Protein AF-A0A7S0Q5G8-F1 (afdb_monomer_lite)

Organism: NCBI:txid221442

pLDDT: mean 89.83, std 8.25, range [52.16, 98.06]

InterPro domains:
  IPR022684 Peptidase C2, calpain family [PTHR10183] (10-156)
  IPR036213 Calpain large subunit, domain III superfamily [SSF49758] (47-157)
  IPR038765 Papain-like cysteine peptidase superfamily [SSF54001] (6-39)

Foldseek 3Di:
DDDDVVCVVVVHDPDPPPDDDDDVVVCVVPPPDDDDDDPDPDDDDDDDDDDDPQAQQADPVGLSLLSHDKDWAADDAAQDKDKDKDFDDDDPPDAQFFKKKWKFWAAADDPVRLPDGDNDGDDPRTPDMQPTDSDRMTIDIDGDGGDRRTIMMGMHTDD

Sequence (159 aa):
AYAHPLLQLLSYRDASDGTFWMDFADFSQHFTHLFLLRLSTQPHLAIRSKWDHQTAGGGPERARWRINTQWLLRVKNPNTQITATVTQPEDEGVPTLTIGLLLVSGNFGSVVETRRRKLWLGDGELLAHAQPKHVRRVSLDLLLQPSEAPYVLVPYCIP

Structure (mmCIF, N/CA/C/O backbone):
data_AF-A0A7S0Q5G8-F1
#
_entry.id   AF-A0A7S0Q5G8-F1
#
loop_
_atom_site.group_PDB
_atom_site.id
_atom_site.type_symbol
_atom_site.label_atom_id
_atom_site.label_alt_id
_atom_site.label_comp_id
_atom_site.label_asym_id
_atom_site.label_entity_id
_atom_site.label_seq_id
_atom_site.pdbx_PDB_ins_code
_atom_site.Cartn_x
_atom_site.Cartn_y
_atom_site.Cartn_z
_atom_site.occupancy
_atom_site.B_iso_or_equiv
_atom_site.auth_seq_id
_atom_site.auth_comp_id
_atom_site.auth_asym_id
_atom_site.auth_atom_id
_atom_site.pdbx_PDB_model_num
ATOM 1 N N . ALA A 1 1 ? -1.846 -19.397 -50.879 1.00 52.50 1 ALA A N 1
ATOM 2 C CA . ALA A 1 1 ? -1.505 -20.377 -49.830 1.00 52.50 1 ALA A CA 1
ATOM 3 C C . ALA A 1 1 ? -2.553 -20.264 -48.733 1.00 52.50 1 ALA A C 1
ATOM 5 O O . ALA A 1 1 ? -2.789 -19.156 -48.268 1.00 52.50 1 ALA A O 1
ATOM 6 N N . TYR A 1 2 ? -3.252 -21.349 -48.396 1.00 52.16 2 TYR A N 1
ATOM 7 C CA . TYR A 1 2 ? -4.241 -21.323 -47.317 1.00 52.16 2 TYR A CA 1
ATOM 8 C C . TYR A 1 2 ? -3.497 -21.203 -45.988 1.00 52.16 2 TYR A C 1
ATOM 10 O O . TYR A 1 2 ? -2.753 -22.108 -45.615 1.00 52.16 2 TYR A O 1
ATOM 18 N N . ALA A 1 3 ? -3.646 -20.065 -45.309 1.00 60.44 3 ALA A N 1
ATOM 19 C CA . ALA A 1 3 ? -3.139 -19.905 -43.955 1.00 60.44 3 ALA A CA 1
ATOM 20 C C . ALA A 1 3 ? -3.800 -20.964 -43.062 1.00 60.44 3 ALA A C 1
ATOM 22 O O . ALA A 1 3 ? -5.022 -21.125 -43.086 1.00 60.44 3 ALA A O 1
ATOM 23 N N . HIS A 1 4 ? -2.986 -21.708 -42.313 1.00 74.69 4 HIS A N 1
ATOM 24 C CA . HIS A 1 4 ? -3.454 -22.726 -41.379 1.00 74.69 4 HIS A CA 1
ATOM 25 C C . HIS A 1 4 ? -4.504 -22.106 -40.429 1.00 74.69 4 HIS A C 1
ATOM 27 O O . HIS A 1 4 ? -4.237 -21.027 -39.898 1.00 74.69 4 HIS A O 1
ATOM 33 N N . PRO A 1 5 ? -5.666 -22.738 -40.171 1.00 78.56 5 PRO A N 1
ATOM 34 C CA . PRO A 1 5 ? -6.760 -22.134 -39.392 1.00 78.56 5 PRO A CA 1
ATOM 35 C C . PRO A 1 5 ? -6.335 -21.590 -38.018 1.00 78.56 5 PRO A C 1
ATOM 37 O O . PRO A 1 5 ? -6.841 -20.571 -37.557 1.00 78.56 5 PRO A O 1
ATOM 40 N N . LEU A 1 6 ? -5.341 -22.226 -37.388 1.00 75.94 6 LEU A N 1
ATOM 41 C CA . LEU A 1 6 ? -4.746 -21.751 -36.132 1.00 75.94 6 LEU A CA 1
ATOM 42 C C . LEU A 1 6 ? -4.060 -20.379 -36.258 1.00 75.94 6 LEU A C 1
ATOM 44 O O . LEU A 1 6 ? -4.164 -19.571 -35.345 1.00 75.94 6 LEU A O 1
ATOM 48 N N . LEU A 1 7 ? -3.405 -20.080 -37.385 1.00 80.69 7 LEU A N 1
ATOM 49 C CA . LEU A 1 7 ? -2.747 -18.784 -37.602 1.00 80.69 7 LEU A CA 1
ATOM 50 C C . LEU A 1 7 ? -3.770 -17.647 -37.705 1.00 80.69 7 LEU A C 1
ATOM 52 O O . LEU A 1 7 ? -3.511 -16.537 -37.245 1.00 80.69 7 LEU A O 1
ATOM 56 N N . GLN A 1 8 ? -4.954 -17.934 -38.252 1.00 79.19 8 GLN A N 1
ATOM 57 C CA . GLN A 1 8 ? -6.049 -16.966 -38.295 1.00 79.19 8 GLN A CA 1
ATOM 58 C C . GLN A 1 8 ? -6.601 -16.672 -36.895 1.00 79.19 8 GLN A C 1
ATOM 60 O O . GLN A 1 8 ? -6.842 -15.509 -36.578 1.00 79.19 8 GLN A O 1
ATOM 65 N N . LEU A 1 9 ? -6.741 -17.689 -36.034 1.00 84.88 9 LEU A N 1
ATOM 66 C CA . LEU A 1 9 ? -7.187 -17.509 -34.644 1.00 84.88 9 LEU A CA 1
ATOM 67 C C . LEU A 1 9 ? -6.217 -16.660 -33.816 1.00 84.88 9 LEU A C 1
ATOM 69 O O . LEU A 1 9 ? -6.646 -15.883 -32.967 1.00 84.88 9 LEU A O 1
ATOM 73 N N . LEU A 1 10 ? -4.919 -16.772 -34.090 1.00 82.94 10 LEU A N 1
ATOM 74 C CA . LEU A 1 10 ? -3.886 -15.979 -33.429 1.00 82.94 10 LEU A CA 1
ATOM 75 C C . LEU A 1 10 ? -3.768 -14.560 -34.002 1.00 82.94 10 LEU A C 1
ATOM 77 O O . LEU A 1 10 ? -2.944 -13.790 -33.535 1.00 82.94 10 LEU A O 1
ATOM 81 N N . SER A 1 11 ? -4.567 -14.170 -35.002 1.00 82.50 11 SER A N 1
ATOM 82 C CA . SER A 1 11 ? -4.383 -12.892 -35.712 1.00 82.50 11 SER A CA 1
ATOM 83 C C . SER A 1 11 ? -2.953 -12.711 -36.246 1.00 82.50 11 SER A C 1
ATOM 85 O O . SER A 1 11 ? -2.442 -11.591 -36.296 1.00 82.50 11 SER A O 1
ATOM 87 N N . TYR A 1 12 ? -2.297 -13.810 -36.637 1.00 83.31 12 TYR A N 1
ATOM 88 C CA . TYR A 1 12 ? -0.943 -13.775 -37.177 1.00 83.31 12 TYR A CA 1
ATOM 89 C C . TYR A 1 12 ? -0.899 -12.934 -38.458 1.00 83.31 12 TYR A C 1
ATOM 91 O O . TYR A 1 12 ? -1.735 -13.091 -39.355 1.00 83.31 12 TYR A O 1
ATOM 99 N N . ARG A 1 13 ? 0.100 -12.054 -38.547 1.00 83.62 13 ARG A N 1
ATOM 100 C CA . ARG A 1 13 ? 0.403 -11.249 -39.730 1.00 83.62 13 ARG A CA 1
ATOM 101 C C . ARG A 1 13 ? 1.880 -11.408 -40.050 1.00 83.62 13 ARG A C 1
ATOM 103 O O . ARG A 1 13 ? 2.719 -11.159 -39.192 1.00 83.62 13 ARG A O 1
ATOM 110 N N . ASP A 1 14 ? 2.176 -11.817 -41.278 1.00 84.19 14 ASP A N 1
ATOM 111 C CA . ASP A 1 14 ? 3.543 -11.856 -41.798 1.00 84.19 14 ASP A CA 1
ATOM 112 C C . ASP A 1 14 ? 3.944 -10.434 -42.219 1.00 84.19 14 ASP A C 1
ATOM 114 O O . ASP A 1 14 ? 3.718 -10.008 -43.354 1.00 84.19 14 ASP A O 1
ATOM 118 N N . ALA A 1 15 ? 4.392 -9.646 -41.241 1.00 86.88 15 ALA A N 1
ATOM 119 C CA . ALA A 1 15 ? 4.747 -8.243 -41.398 1.00 86.88 15 ALA A CA 1
ATOM 120 C C . ALA A 1 15 ? 5.988 -7.901 -40.563 1.00 86.88 15 ALA A C 1
ATOM 122 O O . ALA A 1 15 ? 6.209 -8.444 -39.485 1.00 86.88 15 ALA A O 1
ATOM 123 N N . SER A 1 16 ? 6.786 -6.946 -41.040 1.00 89.19 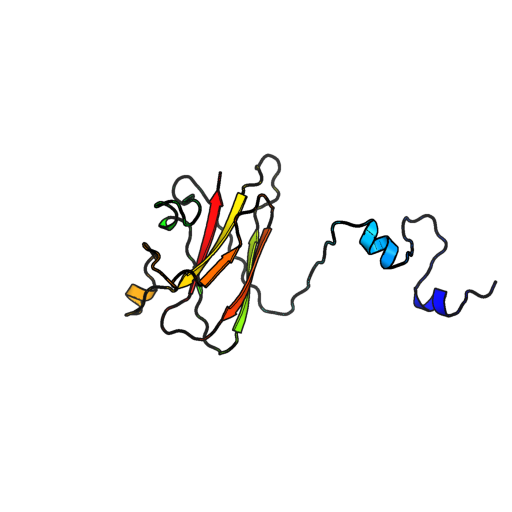16 SER A N 1
ATOM 124 C CA . SER A 1 16 ? 7.955 -6.429 -40.317 1.00 89.19 16 SER A CA 1
ATOM 125 C C . SER A 1 16 ? 7.565 -5.270 -39.387 1.00 89.19 16 SER A C 1
ATOM 127 O O . SER A 1 16 ? 8.102 -4.169 -39.506 1.00 89.19 16 SER A O 1
ATOM 129 N N . ASP A 1 17 ? 6.599 -5.495 -38.492 1.00 91.19 17 ASP A N 1
ATOM 130 C CA . ASP A 1 17 ? 6.049 -4.472 -37.584 1.00 91.19 17 ASP A CA 1
ATOM 131 C C . ASP A 1 17 ? 6.509 -4.614 -36.119 1.00 91.19 17 ASP A C 1
ATOM 133 O O . ASP A 1 17 ? 6.102 -3.837 -35.257 1.00 91.19 17 ASP A O 1
ATOM 137 N N . GLY A 1 18 ? 7.383 -5.585 -35.839 1.00 88.38 18 GLY A N 1
ATOM 138 C CA . GLY A 1 18 ? 7.876 -5.874 -34.491 1.00 88.38 18 GLY A CA 1
ATOM 139 C C . GLY A 1 18 ? 6.942 -6.754 -33.655 1.00 88.38 18 GLY A C 1
ATOM 140 O O . GLY A 1 18 ? 7.266 -7.036 -32.503 1.00 88.38 18 GLY A O 1
ATOM 141 N N . THR A 1 19 ? 5.823 -7.223 -34.213 1.00 88.19 19 THR A N 1
ATOM 142 C CA . THR A 1 19 ? 4.967 -8.243 -33.598 1.00 88.19 19 THR A CA 1
ATOM 143 C C . THR A 1 19 ? 5.490 -9.629 -33.944 1.00 88.19 19 THR A C 1
ATOM 145 O O . THR A 1 19 ? 5.732 -9.947 -35.106 1.00 88.19 19 THR A O 1
ATOM 148 N N . PHE A 1 20 ? 5.643 -10.488 -32.943 1.00 89.25 20 PHE A N 1
ATOM 149 C CA . PHE A 1 20 ? 6.114 -11.852 -33.148 1.00 89.25 20 PHE A CA 1
ATOM 150 C C . PHE A 1 20 ? 5.510 -12.802 -32.119 1.00 89.25 20 PHE A C 1
ATOM 152 O O . PHE A 1 20 ? 5.005 -12.388 -31.076 1.00 89.25 20 PHE A O 1
ATOM 159 N N . TRP A 1 21 ? 5.557 -14.088 -32.449 1.00 86.88 21 TRP A N 1
ATOM 160 C CA . TRP A 1 21 ? 5.104 -15.180 -31.597 1.00 86.88 21 TRP A CA 1
ATOM 161 C C . TRP A 1 21 ? 6.320 -15.986 -31.151 1.00 86.88 21 TRP A C 1
ATOM 163 O O . TRP A 1 21 ? 7.265 -16.156 -31.919 1.00 86.88 21 TRP A O 1
ATOM 173 N N . MET A 1 22 ? 6.290 -16.484 -29.921 1.00 91.50 22 MET A N 1
ATOM 174 C CA . MET A 1 22 ? 7.318 -17.362 -29.362 1.00 91.50 22 MET A CA 1
ATOM 175 C C . MET A 1 22 ? 6.672 -18.397 -28.446 1.00 91.50 22 MET A C 1
ATOM 177 O O . MET A 1 22 ? 5.518 -18.230 -28.040 1.00 91.50 22 MET A O 1
ATOM 181 N N . ASP A 1 23 ? 7.423 -19.438 -28.095 1.00 93.69 23 ASP A N 1
ATOM 182 C CA . ASP A 1 23 ? 7.029 -20.326 -27.007 1.00 93.69 23 ASP A CA 1
ATOM 183 C C . ASP A 1 23 ? 7.046 -19.557 -25.672 1.00 93.69 23 ASP A C 1
ATOM 185 O O . ASP A 1 23 ? 7.881 -18.683 -25.427 1.00 93.69 23 ASP A O 1
ATOM 189 N N . PHE A 1 24 ? 6.125 -19.900 -24.777 1.00 92.25 24 PHE A N 1
ATOM 190 C CA . PHE A 1 24 ? 6.132 -19.398 -23.411 1.00 92.25 24 PHE A CA 1
ATOM 191 C C . PHE A 1 24 ? 7.404 -19.808 -22.649 1.00 92.25 24 PHE A C 1
ATOM 193 O O . PHE A 1 24 ? 7.844 -19.074 -21.759 1.00 92.25 24 PHE A O 1
ATOM 200 N N . ALA A 1 25 ? 8.012 -20.948 -23.002 1.00 96.31 25 ALA A N 1
ATOM 201 C CA . ALA A 1 25 ? 9.305 -21.360 -22.457 1.00 96.31 25 ALA A CA 1
ATOM 202 C C . ALA A 1 25 ? 10.404 -20.329 -22.775 1.00 96.31 25 ALA A C 1
ATOM 204 O O . ALA A 1 25 ? 11.084 -19.857 -21.861 1.00 96.31 25 ALA A O 1
ATOM 205 N N . ASP A 1 26 ? 10.495 -19.898 -24.037 1.00 96.25 26 ASP A N 1
ATOM 206 C CA . ASP A 1 26 ? 11.438 -18.863 -24.473 1.00 96.25 26 ASP A CA 1
ATOM 207 C C . ASP A 1 26 ? 11.118 -17.517 -23.812 1.00 96.25 26 ASP A C 1
ATOM 209 O O . ASP A 1 26 ? 12.011 -16.837 -23.303 1.00 96.25 26 ASP A O 1
ATOM 213 N N . PHE A 1 27 ? 9.832 -17.150 -23.737 1.00 94.31 27 PHE A N 1
ATOM 214 C CA . PHE A 1 27 ? 9.403 -15.934 -23.044 1.00 94.31 27 PHE A CA 1
ATOM 215 C C . PHE A 1 27 ? 9.901 -15.911 -21.593 1.00 94.31 27 PHE A C 1
ATOM 217 O O . PHE A 1 27 ? 10.499 -14.931 -21.153 1.00 94.31 27 PHE A O 1
ATOM 224 N N . SER A 1 28 ? 9.707 -17.015 -20.869 1.00 93.69 28 SER A N 1
ATOM 225 C CA . SER A 1 28 ? 10.094 -17.151 -19.460 1.00 93.69 28 SER A CA 1
ATOM 226 C C . SER A 1 28 ? 11.611 -17.099 -19.248 1.00 93.69 28 SER A C 1
ATOM 228 O O . SER A 1 28 ? 12.065 -16.686 -18.183 1.00 93.69 28 SER A O 1
ATOM 230 N N . GLN A 1 29 ? 12.399 -17.505 -20.247 1.00 94.69 29 GLN A N 1
ATOM 231 C CA . GLN A 1 29 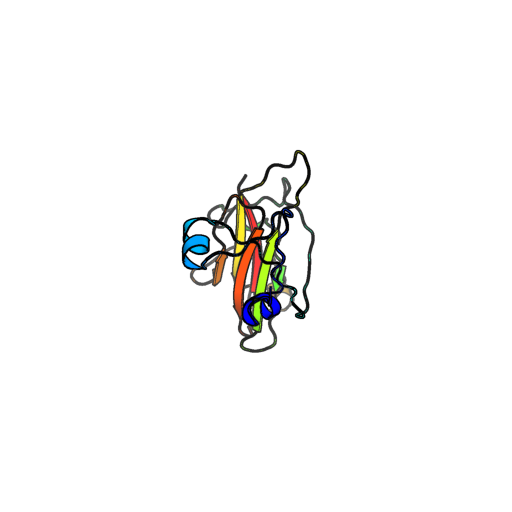? 13.860 -17.450 -20.203 1.00 94.69 29 GLN A CA 1
ATOM 232 C C . GLN A 1 29 ? 14.408 -16.056 -20.541 1.00 94.69 29 GLN A C 1
ATOM 234 O O . GLN A 1 29 ? 15.410 -15.630 -19.964 1.00 94.69 29 GLN A O 1
ATOM 239 N N . HIS A 1 30 ? 13.779 -15.351 -21.483 1.00 95.19 30 HIS A N 1
ATOM 240 C CA . HIS A 1 30 ? 14.335 -14.127 -22.064 1.00 95.19 30 HIS A CA 1
ATOM 241 C C . HIS A 1 30 ? 13.737 -12.830 -21.502 1.00 95.19 30 HIS A C 1
ATOM 243 O O . HIS A 1 30 ? 14.412 -11.798 -21.515 1.00 95.19 30 HIS A O 1
ATOM 249 N N . PHE A 1 31 ? 12.511 -12.853 -20.973 1.00 93.12 31 PHE A N 1
ATOM 250 C CA . PHE A 1 31 ? 11.836 -11.669 -20.441 1.00 93.12 31 PHE A CA 1
ATOM 251 C C . PHE A 1 31 ? 11.830 -11.686 -18.914 1.00 93.12 31 PHE A C 1
ATOM 253 O O . PHE A 1 31 ? 11.175 -12.499 -18.272 1.00 93.12 31 PHE A O 1
ATOM 260 N N . THR A 1 32 ? 12.542 -10.734 -18.317 1.00 91.62 32 THR A N 1
ATOM 261 C CA . THR A 1 32 ? 12.699 -10.629 -16.856 1.00 91.62 32 THR A CA 1
ATOM 262 C C . THR A 1 32 ? 11.643 -9.752 -16.189 1.00 91.62 32 THR A C 1
ATOM 264 O O . THR A 1 32 ? 11.472 -9.806 -14.972 1.00 91.62 32 THR A O 1
ATOM 267 N N . HIS A 1 33 ? 10.937 -8.933 -16.970 1.00 81.25 33 HIS A N 1
ATOM 268 C CA . HIS A 1 33 ? 9.969 -7.962 -16.474 1.00 81.25 33 HIS A CA 1
ATOM 269 C C . HIS A 1 33 ? 8.692 -8.016 -17.312 1.00 81.25 33 HIS A C 1
ATOM 271 O O . HIS A 1 33 ? 8.742 -7.954 -18.539 1.00 81.25 33 HIS A O 1
ATOM 277 N N . LEU A 1 34 ? 7.545 -8.082 -16.635 1.00 86.12 34 LEU A N 1
ATOM 278 C CA . LEU A 1 34 ? 6.221 -8.024 -17.247 1.00 86.12 34 LEU A CA 1
ATOM 279 C C . LEU A 1 34 ? 5.448 -6.846 -16.651 1.00 86.12 34 LEU A C 1
ATOM 281 O O . LEU A 1 34 ? 5.218 -6.786 -15.442 1.00 86.12 34 LEU A O 1
ATOM 285 N N . PHE A 1 35 ? 5.027 -5.917 -17.504 1.00 79.88 35 PHE A N 1
ATOM 286 C CA . PHE A 1 35 ? 4.226 -4.765 -17.101 1.00 79.88 35 PHE A CA 1
ATOM 287 C C . PHE A 1 35 ? 2.757 -5.027 -17.428 1.00 79.88 35 PHE A C 1
ATOM 289 O O . PHE A 1 35 ? 2.372 -5.086 -18.592 1.00 79.88 35 PHE A O 1
ATOM 296 N N . LEU A 1 36 ? 1.930 -5.182 -16.393 1.00 79.06 36 LEU A N 1
ATOM 297 C CA . LEU A 1 36 ? 0.489 -5.391 -16.530 1.00 79.06 36 LEU A CA 1
ATOM 298 C C . LEU A 1 36 ? -0.269 -4.175 -16.002 1.00 79.06 36 LEU A C 1
ATOM 300 O O . LEU A 1 36 ? -0.092 -3.770 -14.850 1.00 79.06 36 LEU A O 1
ATOM 304 N N . LEU A 1 37 ? -1.167 -3.626 -16.819 1.00 74.31 37 LEU A N 1
ATOM 3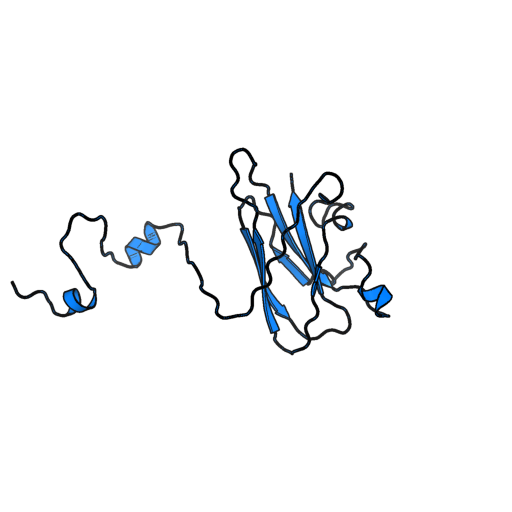05 C CA . LEU A 1 37 ? -2.150 -2.651 -16.362 1.00 74.31 37 LEU A CA 1
ATOM 306 C C . LEU A 1 37 ? -3.428 -3.388 -15.959 1.00 74.31 37 LEU A C 1
ATOM 308 O O . LEU A 1 37 ? -4.206 -3.820 -16.807 1.00 74.31 37 LEU A O 1
ATOM 312 N N . ARG A 1 38 ? -3.670 -3.521 -14.652 1.00 68.12 38 ARG A N 1
ATOM 313 C CA . ARG A 1 38 ? -4.940 -4.058 -14.157 1.00 68.12 38 ARG A CA 1
ATOM 314 C C . ARG A 1 38 ? -5.987 -2.949 -14.134 1.00 68.12 38 ARG A C 1
ATOM 316 O O . ARG A 1 38 ? -5.977 -2.102 -13.244 1.00 68.12 38 ARG A O 1
ATOM 323 N N . LEU A 1 39 ? -6.910 -2.983 -15.090 1.00 72.56 39 LEU A N 1
ATOM 324 C CA . LEU A 1 39 ? -8.119 -2.163 -15.056 1.00 72.56 39 LEU A CA 1
ATOM 325 C C . LEU A 1 39 ? -9.057 -2.741 -13.988 1.00 72.56 39 LEU A C 1
ATOM 327 O O . LEU A 1 39 ? -9.807 -3.681 -14.239 1.00 72.56 39 LEU A O 1
ATOM 331 N N . SER A 1 40 ? -8.946 -2.245 -12.755 1.00 67.19 40 SER A N 1
ATOM 332 C CA . SER A 1 40 ? -9.854 -2.641 -11.680 1.00 67.19 40 SER A CA 1
ATOM 333 C C . SER A 1 40 ? -11.178 -1.901 -11.828 1.00 67.19 40 SER A C 1
ATOM 335 O O . SER A 1 40 ? -11.204 -0.675 -11.885 1.00 67.19 40 SER A O 1
ATOM 337 N N . THR A 1 41 ? -12.283 -2.644 -11.850 1.00 73.25 41 THR A N 1
ATOM 338 C CA . THR A 1 41 ? -13.638 -2.088 -11.713 1.00 73.25 41 THR A CA 1
ATOM 339 C C . THR A 1 41 ? -13.985 -1.763 -10.258 1.00 73.25 41 THR A C 1
ATOM 341 O O . THR A 1 41 ? -15.053 -1.219 -9.985 1.00 73.25 41 THR A O 1
ATOM 344 N N . GLN A 1 42 ? -13.101 -2.096 -9.311 1.00 74.75 42 GLN A N 1
ATOM 345 C CA . GLN A 1 42 ? -13.300 -1.793 -7.900 1.00 74.75 42 GLN A CA 1
ATOM 346 C C . GLN A 1 42 ? -13.124 -0.289 -7.642 1.00 74.75 42 GLN A C 1
ATOM 348 O O . GLN A 1 42 ? -12.300 0.363 -8.293 1.00 74.75 42 GLN A O 1
ATOM 353 N N . PRO A 1 43 ? -13.863 0.275 -6.671 1.00 78.50 43 PRO A N 1
ATOM 354 C CA . PRO A 1 43 ? -13.684 1.664 -6.277 1.00 78.50 43 PRO A CA 1
ATOM 355 C C . PRO A 1 43 ? -12.245 1.892 -5.806 1.00 78.50 43 PRO A C 1
ATOM 357 O O . PRO A 1 43 ? -11.744 1.177 -4.939 1.00 78.50 43 PRO A O 1
ATOM 360 N N . HIS A 1 44 ? -11.586 2.902 -6.370 1.00 84.94 44 HIS A N 1
ATOM 361 C CA . HIS A 1 44 ? -10.247 3.313 -5.968 1.00 84.94 44 HIS A CA 1
ATOM 362 C C . HIS A 1 44 ? -10.306 4.686 -5.299 1.00 84.94 44 HIS A C 1
ATOM 364 O O . HIS A 1 44 ? -11.039 5.576 -5.728 1.00 84.94 44 HIS A O 1
ATOM 370 N N . LEU A 1 45 ? -9.511 4.860 -4.245 1.00 90.06 45 LEU A N 1
ATOM 371 C CA . LEU A 1 45 ? -9.293 6.149 -3.601 1.00 90.06 45 LEU A CA 1
ATOM 372 C C . LEU A 1 45 ? -7.829 6.536 -3.795 1.00 90.06 45 LEU A C 1
ATOM 374 O O . LEU A 1 45 ? -6.936 5.837 -3.323 1.00 90.06 45 LEU A O 1
ATOM 378 N N . ALA A 1 46 ? -7.589 7.655 -4.475 1.00 91.31 46 ALA A N 1
ATOM 379 C CA . ALA A 1 46 ? -6.254 8.206 -4.662 1.00 91.31 46 ALA A CA 1
ATOM 380 C C . ALA A 1 46 ? -6.079 9.455 -3.792 1.00 91.31 46 ALA A C 1
ATOM 382 O O . ALA A 1 46 ? -6.838 10.415 -3.907 1.00 91.31 46 ALA A O 1
ATOM 383 N N . ILE A 1 47 ? -5.060 9.447 -2.933 1.00 93.94 47 ILE A N 1
ATOM 384 C CA . ILE A 1 47 ? -4.705 10.577 -2.071 1.00 93.94 47 ILE A CA 1
ATOM 385 C C . ILE A 1 47 ? -3.315 11.055 -2.482 1.00 93.94 47 ILE A C 1
ATOM 387 O O . ILE A 1 47 ? -2.378 10.262 -2.544 1.00 93.94 47 ILE A O 1
ATOM 391 N N . ARG A 1 48 ? -3.172 12.356 -2.755 1.00 93.12 48 ARG A N 1
ATOM 392 C CA . ARG A 1 48 ? -1.869 12.984 -3.007 1.00 93.12 48 ARG A CA 1
ATOM 393 C C . ARG A 1 48 ? -1.329 13.586 -1.713 1.00 93.12 48 ARG A C 1
ATOM 395 O O . ARG A 1 48 ? -2.037 14.310 -1.018 1.00 93.12 48 ARG A O 1
ATOM 402 N N . SER A 1 49 ? -0.069 13.305 -1.406 1.00 92.44 49 SER A N 1
ATOM 403 C CA . SER A 1 49 ? 0.661 13.874 -0.269 1.00 92.44 49 SER A CA 1
ATOM 404 C C . SER A 1 49 ? 2.143 14.016 -0.611 1.00 92.44 49 SER A C 1
ATOM 406 O O . SER A 1 49 ? 2.580 13.577 -1.671 1.00 92.44 49 SER A O 1
ATOM 408 N N . LYS A 1 50 ? 2.923 14.610 0.296 1.00 92.88 50 LYS A N 1
ATOM 409 C CA . LYS A 1 50 ? 4.376 14.752 0.156 1.00 92.88 50 LYS A CA 1
ATOM 410 C C . LYS A 1 50 ? 5.092 14.432 1.465 1.00 92.88 50 LYS A C 1
ATOM 412 O O . LYS A 1 50 ? 4.539 14.676 2.542 1.00 92.88 50 LYS A O 1
ATOM 417 N N . TRP A 1 51 ? 6.326 13.950 1.352 1.00 93.69 51 TRP A N 1
ATOM 418 C CA . TRP A 1 51 ? 7.279 13.960 2.456 1.00 93.69 51 TRP A CA 1
ATOM 419 C C . TRP A 1 51 ? 8.137 15.215 2.353 1.00 93.69 51 TRP A C 1
ATOM 421 O O . TRP A 1 51 ? 8.774 15.451 1.331 1.00 93.69 51 TRP A O 1
ATOM 431 N N . ASP A 1 52 ? 8.132 16.029 3.399 1.00 91.88 52 ASP A N 1
ATOM 432 C CA . ASP A 1 52 ? 9.013 17.186 3.532 1.00 91.88 52 ASP A CA 1
ATOM 433 C C . ASP A 1 52 ? 9.800 17.114 4.848 1.00 91.88 52 ASP A C 1
ATOM 435 O O . ASP A 1 52 ? 9.762 16.113 5.563 1.00 91.88 52 ASP A O 1
ATOM 439 N N . HIS A 1 53 ? 10.528 18.177 5.188 1.00 88.50 53 HIS A N 1
ATOM 440 C CA . HIS A 1 53 ? 11.315 18.261 6.422 1.00 88.50 53 HIS A CA 1
ATOM 441 C C . HIS A 1 53 ? 10.516 17.957 7.710 1.00 88.50 53 HIS A C 1
ATOM 443 O O . HIS A 1 53 ? 11.106 17.527 8.708 1.00 88.50 53 HIS A O 1
ATOM 449 N N . GLN A 1 54 ? 9.191 18.147 7.697 1.00 92.56 54 GLN A N 1
ATOM 450 C CA . GLN A 1 54 ? 8.305 17.900 8.835 1.00 92.56 54 GLN A CA 1
ATOM 451 C C . GLN A 1 54 ? 7.703 16.495 8.815 1.00 92.56 54 GLN A C 1
ATOM 453 O O . GLN A 1 54 ? 7.479 15.921 9.881 1.00 92.56 54 GLN A O 1
ATOM 458 N N . THR A 1 55 ? 7.451 15.930 7.631 1.00 94.00 55 THR A N 1
ATOM 459 C CA . THR A 1 55 ? 6.736 14.651 7.484 1.00 94.00 55 THR A CA 1
ATOM 460 C C . THR A 1 55 ? 7.623 13.473 7.065 1.00 94.00 55 THR A C 1
ATOM 462 O O . THR A 1 55 ? 7.170 12.335 7.139 1.00 94.00 55 THR A O 1
ATOM 465 N N . ALA A 1 56 ? 8.889 13.688 6.691 1.00 93.94 56 ALA A N 1
ATOM 466 C CA . ALA A 1 56 ? 9.853 12.633 6.354 1.00 93.94 56 ALA A CA 1
ATOM 467 C C . ALA A 1 56 ? 10.374 11.909 7.614 1.00 93.94 56 ALA A C 1
ATOM 469 O O . ALA A 1 56 ? 11.474 12.165 8.111 1.00 93.94 56 ALA A O 1
ATOM 470 N N . GLY A 1 57 ? 9.557 11.007 8.164 1.00 95.25 57 GLY A N 1
ATOM 471 C CA . GLY A 1 57 ? 9.839 10.301 9.417 1.00 95.25 57 GLY A CA 1
ATOM 472 C C . GLY A 1 57 ? 10.790 9.111 9.306 1.00 95.25 57 GLY A C 1
ATOM 473 O O . GLY A 1 57 ? 11.355 8.688 10.316 1.00 95.25 57 GLY A O 1
ATOM 474 N N . GLY A 1 58 ? 10.986 8.576 8.099 1.00 95.19 58 GLY A N 1
ATOM 475 C CA . GLY A 1 58 ? 11.714 7.325 7.888 1.00 95.19 58 GLY A CA 1
ATOM 476 C C . GLY A 1 58 ? 10.888 6.075 8.200 1.00 95.19 58 GLY A C 1
ATOM 477 O O . GLY A 1 58 ? 9.703 6.166 8.525 1.00 95.19 58 GLY A O 1
ATOM 478 N N . GLY A 1 59 ? 11.526 4.908 8.073 1.00 93.19 59 GLY A N 1
ATOM 479 C CA . GLY A 1 59 ? 10.916 3.604 8.354 1.00 93.19 59 GLY A CA 1
ATOM 480 C C . GLY A 1 59 ? 10.690 3.323 9.845 1.00 93.19 59 GLY A C 1
ATOM 481 O O . GLY A 1 59 ? 11.143 4.104 10.684 1.00 93.19 59 GLY A O 1
ATOM 482 N N . PRO A 1 60 ? 10.022 2.201 10.179 1.00 92.38 60 PRO A N 1
ATOM 483 C CA . PRO A 1 60 ? 9.565 1.887 11.539 1.00 92.38 60 PRO A CA 1
ATOM 484 C C . PRO A 1 60 ? 10.691 1.815 12.580 1.00 92.38 60 PRO A C 1
ATOM 486 O O . PRO A 1 60 ? 10.458 2.109 13.748 1.00 92.38 60 PRO A O 1
ATOM 489 N N . GLU A 1 61 ? 11.921 1.509 12.163 1.00 90.31 61 GLU A N 1
ATOM 490 C CA . GLU A 1 61 ? 13.088 1.459 13.055 1.00 90.31 61 GLU A CA 1
ATOM 491 C C . GLU A 1 61 ? 13.540 2.838 13.564 1.00 90.31 61 GLU A C 1
ATOM 493 O O . GLU A 1 61 ? 14.291 2.941 14.532 1.00 90.31 61 GLU A O 1
ATOM 498 N N . ARG A 1 62 ? 13.093 3.933 12.936 1.00 91.69 62 ARG A N 1
ATOM 499 C CA . ARG A 1 62 ? 13.447 5.292 13.360 1.00 91.69 62 ARG A CA 1
ATOM 500 C C . ARG A 1 62 ? 12.378 5.847 14.286 1.00 91.69 62 ARG A C 1
ATOM 502 O O . ARG A 1 62 ? 11.226 5.943 13.894 1.00 91.69 62 ARG A O 1
ATOM 509 N N . ALA A 1 63 ? 12.751 6.400 15.441 1.00 88.75 63 ALA A N 1
ATOM 510 C CA . ALA A 1 63 ? 11.804 7.040 16.373 1.00 88.75 63 ALA A CA 1
ATOM 511 C C . ALA A 1 63 ? 10.942 8.168 15.751 1.00 88.75 63 ALA A C 1
ATOM 513 O O . ALA A 1 63 ? 9.887 8.536 16.280 1.00 88.75 63 ALA A O 1
ATOM 514 N N . ARG A 1 64 ? 11.393 8.739 14.626 1.00 93.62 64 ARG A N 1
ATOM 515 C CA . ARG A 1 64 ? 10.670 9.754 13.852 1.00 93.62 64 ARG A CA 1
ATOM 516 C C . ARG A 1 64 ? 9.597 9.176 12.924 1.00 93.62 64 ARG A C 1
ATOM 518 O O . ARG A 1 64 ? 8.809 9.971 12.428 1.00 93.62 64 ARG A O 1
ATOM 525 N N . TRP A 1 65 ? 9.477 7.857 12.741 1.00 94.69 65 TRP A N 1
ATOM 526 C CA . TRP A 1 65 ? 8.497 7.232 11.835 1.00 94.69 65 TRP A CA 1
ATOM 527 C C . TRP A 1 65 ? 7.070 7.746 12.068 1.00 94.69 65 TRP A C 1
ATOM 529 O O . TRP A 1 65 ? 6.298 7.954 11.134 1.00 94.69 65 TRP A O 1
ATOM 539 N N . ARG A 1 66 ? 6.739 8.025 13.332 1.00 94.38 66 ARG A N 1
ATOM 540 C CA . ARG A 1 66 ? 5.437 8.523 13.774 1.00 94.38 66 ARG A CA 1
ATOM 541 C C . ARG A 1 66 ? 5.046 9.875 13.183 1.00 94.38 66 ARG A C 1
ATOM 543 O O . ARG A 1 66 ? 3.875 10.220 13.284 1.00 94.38 66 ARG A O 1
ATOM 550 N N . ILE A 1 67 ? 5.969 10.645 12.596 1.00 95.62 67 ILE A N 1
ATOM 551 C CA . ILE A 1 67 ? 5.669 11.942 11.956 1.00 95.62 67 ILE A CA 1
ATOM 552 C C . ILE A 1 67 ? 5.254 11.801 10.487 1.00 95.62 67 ILE A C 1
ATOM 554 O O . ILE A 1 67 ? 4.676 12.744 9.947 1.00 95.62 67 ILE A O 1
ATOM 558 N N . ASN A 1 68 ? 5.476 10.632 9.867 1.00 96.62 68 ASN A N 1
ATOM 559 C CA . ASN A 1 68 ? 4.939 10.341 8.537 1.00 96.62 68 ASN A CA 1
ATOM 560 C C . ASN A 1 68 ? 3.424 10.557 8.521 1.00 96.62 68 ASN A C 1
ATOM 562 O O . ASN A 1 68 ? 2.752 10.455 9.553 1.00 96.62 68 ASN A O 1
ATOM 566 N N . THR A 1 69 ? 2.864 10.872 7.358 1.00 95.94 69 THR A N 1
ATOM 567 C CA . THR A 1 69 ? 1.409 10.942 7.203 1.00 95.94 69 THR A CA 1
ATOM 568 C C . THR A 1 69 ? 0.782 9.613 7.624 1.00 95.94 69 THR A C 1
ATOM 570 O O . THR A 1 69 ? 1.344 8.552 7.378 1.00 95.94 69 THR A O 1
ATOM 573 N N . GLN A 1 70 ? -0.360 9.670 8.304 1.00 95.94 70 GLN A N 1
ATOM 574 C CA . GLN A 1 70 ? -1.080 8.484 8.759 1.00 95.94 70 GLN A CA 1
ATOM 575 C C . GLN A 1 70 ? -2.508 8.560 8.244 1.00 95.94 70 GLN A C 1
ATOM 577 O O . GLN A 1 70 ? -3.175 9.581 8.427 1.00 95.94 70 GLN A O 1
ATOM 582 N N . TRP A 1 71 ? -2.974 7.487 7.614 1.00 95.50 71 TRP A N 1
ATOM 583 C CA . TRP A 1 71 ? -4.337 7.399 7.106 1.00 95.50 71 TRP A CA 1
ATOM 584 C C . TRP A 1 71 ? -5.112 6.331 7.851 1.00 95.50 71 TRP A C 1
ATOM 586 O O . TRP A 1 71 ? -4.681 5.184 7.943 1.00 95.50 71 TRP A O 1
ATOM 596 N N . LEU A 1 72 ? -6.273 6.720 8.368 1.00 95.06 72 LEU A N 1
ATOM 597 C CA . LEU A 1 72 ? -7.172 5.812 9.061 1.00 95.06 72 LEU A CA 1
ATOM 598 C C . LEU A 1 72 ? -8.031 5.068 8.046 1.00 95.06 72 LEU A C 1
ATOM 600 O O . LEU A 1 72 ? -8.726 5.681 7.237 1.00 95.06 72 LEU A O 1
ATOM 604 N N . LEU A 1 73 ? -8.027 3.749 8.149 1.00 93.88 73 LEU A N 1
ATOM 605 C CA . LEU A 1 73 ? -8.816 2.853 7.329 1.00 93.88 73 LEU A CA 1
ATOM 606 C C . LEU A 1 73 ? -9.812 2.111 8.223 1.00 93.88 73 LEU A C 1
ATOM 608 O O . LEU A 1 73 ? -9.432 1.368 9.126 1.00 93.88 73 LEU A O 1
ATOM 612 N N . ARG A 1 74 ? -11.108 2.329 7.979 1.00 94.00 74 ARG A N 1
ATOM 613 C CA . ARG A 1 74 ? -12.194 1.649 8.697 1.00 94.00 74 ARG A CA 1
ATOM 614 C C . ARG A 1 74 ? -12.841 0.617 7.792 1.00 94.00 74 ARG A C 1
ATOM 616 O O . ARG A 1 74 ? -13.466 0.968 6.795 1.00 94.00 74 ARG A O 1
ATOM 623 N N . VAL A 1 75 ? -12.711 -0.642 8.181 1.00 94.44 75 VAL A N 1
ATOM 624 C CA . VAL A 1 75 ? -13.309 -1.781 7.488 1.00 94.44 75 VAL A CA 1
ATOM 625 C C . VAL A 1 75 ? -14.608 -2.138 8.198 1.00 94.44 75 VAL A C 1
ATOM 627 O O . VAL A 1 75 ? -14.611 -2.364 9.403 1.00 94.44 75 VAL A O 1
ATOM 630 N N . LYS A 1 76 ? -15.723 -2.134 7.461 1.00 93.56 76 LYS A N 1
ATOM 631 C CA . LYS A 1 76 ? -17.054 -2.454 8.010 1.00 93.56 76 LYS A CA 1
ATOM 632 C C . LYS A 1 76 ? -17.479 -3.896 7.746 1.00 93.56 76 LYS A C 1
ATOM 634 O O . LYS A 1 76 ? -18.254 -4.439 8.522 1.00 93.56 76 LYS A O 1
ATOM 639 N N . ASN A 1 77 ? -16.970 -4.500 6.673 1.00 95.25 77 ASN A N 1
ATOM 640 C CA . ASN A 1 77 ? -17.392 -5.819 6.213 1.00 95.25 77 ASN A CA 1
ATOM 641 C C . ASN A 1 77 ? -16.288 -6.866 6.448 1.00 95.25 77 ASN A C 1
ATOM 643 O O . ASN A 1 77 ? -15.110 -6.545 6.261 1.00 95.25 77 ASN A O 1
ATOM 647 N N . PRO A 1 78 ? -16.639 -8.105 6.838 1.00 96.31 78 PRO A N 1
ATOM 648 C CA . PRO A 1 78 ? -15.691 -9.217 6.943 1.00 96.31 78 PRO A CA 1
ATOM 649 C C . PRO A 1 78 ? -15.012 -9.511 5.608 1.00 96.31 78 PRO A C 1
ATOM 651 O O . PRO A 1 78 ? -15.599 -9.290 4.549 1.00 96.31 78 PRO A O 1
ATOM 654 N N . ASN A 1 79 ? -13.785 -10.034 5.676 1.00 95.38 79 ASN A N 1
ATOM 655 C CA . ASN A 1 79 ? -13.009 -10.466 4.509 1.00 95.38 79 ASN A CA 1
ATOM 656 C C . ASN A 1 79 ? -12.885 -9.384 3.416 1.00 95.38 79 ASN A C 1
ATOM 658 O O . ASN A 1 79 ? -12.962 -9.679 2.223 1.00 95.38 79 ASN A O 1
ATOM 662 N N . THR A 1 80 ? -12.709 -8.119 3.806 1.00 94.81 80 THR A N 1
ATOM 663 C CA . THR A 1 80 ? -12.568 -7.024 2.839 1.00 94.81 80 THR A CA 1
ATOM 664 C C . THR A 1 80 ? -11.170 -7.060 2.227 1.00 94.81 80 THR A C 1
ATOM 666 O O . THR A 1 80 ? -10.176 -6.851 2.926 1.00 94.81 80 THR A O 1
ATOM 669 N N . GLN A 1 81 ? -11.096 -7.302 0.918 1.00 93.69 81 GLN A N 1
ATOM 670 C CA . GLN A 1 81 ? -9.843 -7.267 0.168 1.00 93.69 81 GLN A CA 1
ATOM 671 C C . GLN A 1 81 ? -9.471 -5.826 -0.193 1.00 93.69 81 GLN A C 1
ATOM 673 O O . GLN A 1 81 ? -10.293 -5.085 -0.733 1.00 93.69 81 GLN A O 1
ATOM 678 N N . ILE A 1 82 ? -8.234 -5.429 0.105 1.00 92.88 82 ILE A N 1
ATOM 679 C CA . ILE A 1 82 ? -7.719 -4.086 -0.174 1.00 92.88 82 ILE A CA 1
ATOM 680 C C . ILE A 1 82 ? -6.307 -4.195 -0.730 1.00 92.88 82 ILE A C 1
ATOM 682 O O . ILE A 1 82 ? -5.455 -4.852 -0.138 1.00 92.88 82 ILE A O 1
ATOM 686 N N . THR A 1 83 ? -6.051 -3.481 -1.822 1.00 94.25 83 THR A N 1
ATOM 687 C CA . THR A 1 83 ? -4.693 -3.195 -2.288 1.00 94.25 83 THR A CA 1
ATOM 688 C C . THR A 1 83 ? -4.349 -1.760 -1.911 1.00 94.25 83 THR A C 1
ATOM 690 O O . THR A 1 83 ? -4.979 -0.816 -2.388 1.00 94.25 83 THR A O 1
ATOM 693 N N . ALA A 1 84 ? -3.361 -1.583 -1.037 1.00 95.50 84 ALA A N 1
ATOM 694 C CA . ALA A 1 84 ? -2.841 -0.274 -0.665 1.00 95.50 84 ALA A CA 1
ATOM 695 C C . ALA A 1 84 ? -1.518 -0.032 -1.391 1.00 95.50 84 ALA A C 1
ATOM 697 O O . ALA A 1 84 ? -0.570 -0.798 -1.234 1.00 95.50 84 ALA A O 1
ATOM 698 N N . THR A 1 85 ? -1.446 1.043 -2.172 1.00 95.44 85 THR A N 1
ATOM 699 C CA . THR A 1 85 ? -0.300 1.329 -3.037 1.00 95.44 85 THR A CA 1
ATOM 700 C C . THR A 1 85 ? 0.240 2.724 -2.776 1.00 95.44 85 THR A C 1
ATOM 702 O O . THR A 1 85 ? -0.501 3.704 -2.803 1.00 95.44 85 THR A O 1
ATOM 705 N N . VAL A 1 86 ? 1.556 2.819 -2.597 1.00 96.19 86 VAL A N 1
ATOM 706 C CA . VAL A 1 86 ? 2.292 4.085 -2.581 1.00 96.19 86 VAL A CA 1
ATOM 707 C C . VAL A 1 86 ? 3.022 4.211 -3.908 1.00 96.19 86 VAL A C 1
ATOM 709 O O . VAL A 1 86 ? 3.753 3.304 -4.301 1.00 96.19 86 VAL A O 1
ATOM 712 N N . THR A 1 87 ? 2.809 5.324 -4.604 1.00 94.88 87 THR A N 1
ATOM 713 C CA . THR A 1 87 ? 3.491 5.651 -5.862 1.00 94.88 87 THR A CA 1
ATOM 714 C C . THR A 1 87 ? 4.144 7.020 -5.725 1.00 94.88 87 THR A C 1
ATOM 716 O O . THR A 1 87 ? 3.515 7.946 -5.215 1.00 94.88 87 THR A O 1
ATOM 719 N N . GLN A 1 88 ?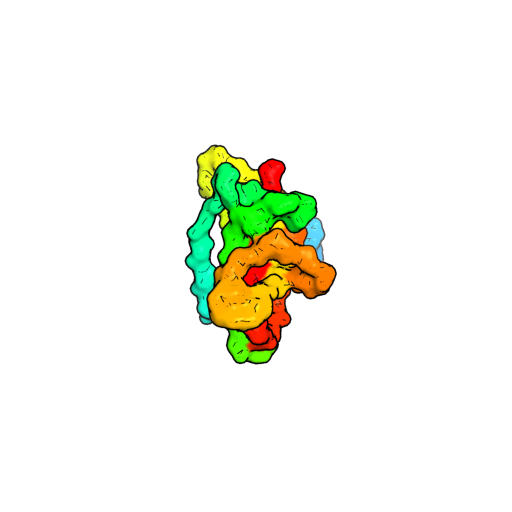 5.389 7.145 -6.177 1.00 93.56 88 GLN A N 1
ATOM 720 C CA . GLN A 1 88 ? 6.085 8.429 -6.283 1.00 93.56 88 GLN A CA 1
ATOM 721 C C . GLN A 1 88 ? 5.997 8.975 -7.718 1.00 93.56 88 GLN A C 1
ATOM 723 O O . GLN A 1 88 ? 5.968 8.172 -8.656 1.00 93.56 88 GLN A O 1
ATOM 728 N N . PRO A 1 89 ? 5.915 10.306 -7.899 1.00 90.31 89 PRO A N 1
ATOM 729 C CA . PRO A 1 89 ? 5.769 10.918 -9.215 1.00 90.31 89 PRO A CA 1
ATOM 730 C C . PRO A 1 89 ? 6.989 10.659 -10.104 1.00 90.31 89 PRO A C 1
ATOM 732 O O . PRO A 1 89 ? 8.083 10.363 -9.618 1.00 90.31 89 PRO A O 1
ATOM 735 N N . GLU A 1 90 ? 6.774 10.759 -11.410 1.00 84.31 90 GLU A N 1
AT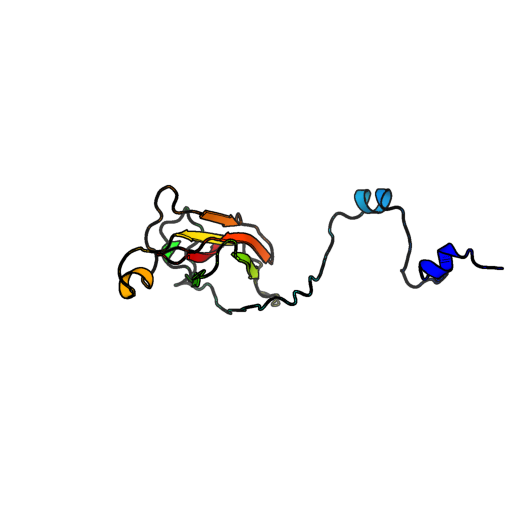OM 736 C CA . GLU A 1 90 ? 7.802 10.669 -12.443 1.00 84.31 90 GLU A CA 1
ATOM 737 C C . GLU A 1 90 ? 8.057 12.077 -12.979 1.00 84.31 90 GLU A C 1
ATOM 739 O O . GLU A 1 90 ? 7.571 12.458 -14.037 1.00 84.31 90 GLU A O 1
ATOM 744 N N . ASP A 1 91 ? 8.764 12.870 -12.176 1.00 83.06 91 ASP A N 1
ATOM 745 C CA . ASP A 1 91 ? 9.121 14.242 -12.523 1.00 83.06 91 ASP A CA 1
ATOM 746 C C . ASP A 1 91 ? 10.614 14.300 -12.876 1.00 83.06 91 ASP A C 1
ATOM 748 O O . ASP A 1 91 ? 11.455 13.724 -12.172 1.00 83.06 91 ASP A O 1
ATOM 752 N N . GLU A 1 92 ? 10.955 14.999 -13.963 1.00 76.56 92 GLU A N 1
ATOM 753 C CA . GLU A 1 92 ? 12.351 15.235 -14.340 1.00 76.56 92 GLU A CA 1
ATOM 754 C C . GLU A 1 92 ? 13.101 15.948 -13.204 1.00 76.56 92 GLU A C 1
ATOM 756 O O . GLU A 1 92 ? 12.637 16.937 -12.639 1.00 76.56 92 GLU A O 1
ATOM 761 N N . GLY A 1 93 ? 14.275 15.423 -12.843 1.00 78.19 93 GLY A N 1
ATOM 762 C CA . GLY A 1 93 ? 15.114 15.982 -11.779 1.00 78.19 93 GLY A CA 1
ATOM 763 C C . GLY A 1 93 ? 14.714 15.598 -10.349 1.00 78.19 93 GLY A C 1
ATOM 764 O O . GLY A 1 93 ? 15.449 15.934 -9.421 1.00 78.19 93 GLY A O 1
ATOM 765 N N . VAL A 1 94 ? 13.614 14.862 -10.140 1.00 81.69 94 VAL A N 1
ATOM 766 C CA . VAL A 1 94 ? 13.248 14.346 -8.810 1.00 81.69 94 VAL A CA 1
ATOM 767 C C . VAL A 1 94 ? 13.807 12.929 -8.630 1.00 81.69 94 VAL A C 1
ATOM 769 O O . VAL A 1 94 ? 13.389 12.007 -9.345 1.00 81.69 94 VAL A O 1
ATOM 772 N N . PRO A 1 95 ? 14.739 12.710 -7.680 1.00 85.69 95 PRO A N 1
ATOM 773 C CA . PRO A 1 95 ? 15.306 11.389 -7.461 1.00 85.69 95 PRO A CA 1
ATOM 774 C C . PRO A 1 95 ? 14.233 10.423 -6.957 1.00 85.69 95 PRO A C 1
ATOM 776 O O . PRO A 1 95 ? 13.404 10.758 -6.110 1.00 85.69 95 PRO A O 1
ATOM 779 N N . THR A 1 96 ? 14.286 9.195 -7.467 1.00 91.62 96 THR A N 1
ATOM 780 C CA . THR A 1 96 ? 13.511 8.079 -6.922 1.00 91.62 96 THR A CA 1
ATOM 781 C C . THR A 1 96 ? 13.985 7.837 -5.493 1.00 91.62 96 THR A C 1
ATOM 783 O O . THR A 1 96 ? 15.172 7.629 -5.260 1.00 91.62 96 THR A O 1
ATOM 786 N N . LEU A 1 97 ? 13.075 7.869 -4.525 1.00 93.50 97 LEU A N 1
ATOM 787 C CA . LEU A 1 97 ? 13.388 7.531 -3.140 1.00 93.50 97 LEU A CA 1
ATOM 788 C C . LEU A 1 97 ? 13.159 6.044 -2.888 1.00 93.50 97 LEU A C 1
ATOM 790 O O . LEU A 1 97 ? 12.361 5.388 -3.565 1.00 93.50 97 LEU A O 1
ATOM 794 N N . THR A 1 98 ? 13.813 5.526 -1.852 1.00 96.31 98 THR A N 1
ATOM 795 C CA . THR A 1 98 ? 13.446 4.235 -1.275 1.00 96.31 98 THR A CA 1
ATOM 796 C C . THR A 1 98 ? 12.153 4.416 -0.486 1.00 96.31 98 THR A C 1
ATOM 798 O O . THR A 1 98 ? 12.119 5.173 0.482 1.00 96.31 98 THR A O 1
ATOM 801 N N . ILE A 1 99 ? 11.076 3.743 -0.885 1.00 97.56 99 ILE A N 1
ATOM 802 C CA . ILE A 1 99 ? 9.749 3.894 -0.269 1.00 97.56 99 ILE A CA 1
ATOM 803 C C . ILE A 1 99 ? 9.271 2.581 0.341 1.00 97.56 99 ILE A C 1
ATOM 805 O O . ILE A 1 99 ? 9.602 1.501 -0.147 1.00 97.56 99 ILE A O 1
ATOM 809 N N . GLY A 1 100 ? 8.476 2.683 1.402 1.00 97.69 100 GLY A N 1
ATOM 810 C CA . GLY A 1 100 ? 7.806 1.559 2.046 1.00 97.69 100 GLY A CA 1
ATOM 811 C C . GLY A 1 100 ? 6.419 1.947 2.552 1.00 97.69 100 GLY A C 1
ATOM 812 O O . GLY A 1 100 ? 6.029 3.119 2.544 1.00 97.69 100 GLY A O 1
ATOM 813 N N . LEU A 1 101 ? 5.658 0.944 2.983 1.00 98.06 101 LEU A N 1
ATOM 814 C CA . LEU A 1 101 ? 4.306 1.128 3.505 1.00 98.06 101 LEU A CA 1
ATOM 815 C C . LEU A 1 101 ? 4.072 0.197 4.690 1.00 98.06 101 LEU A C 1
ATOM 817 O O . LEU A 1 101 ? 4.297 -1.009 4.587 1.00 98.06 101 LEU A O 1
ATOM 821 N N . LEU A 1 102 ? 3.593 0.762 5.794 1.00 97.50 102 LEU A N 1
ATOM 822 C CA . LEU A 1 102 ? 3.164 0.013 6.970 1.00 97.50 102 LEU A CA 1
ATOM 823 C C . LEU A 1 102 ? 1.641 -0.024 7.040 1.00 97.50 102 LEU A C 1
ATOM 825 O O . LEU A 1 102 ? 0.978 0.981 6.775 1.00 97.50 102 LEU A O 1
ATOM 829 N N . LEU A 1 103 ? 1.115 -1.163 7.473 1.00 97.50 103 LEU A N 1
ATOM 830 C CA . LEU A 1 103 ? -0.222 -1.290 8.030 1.00 97.50 103 LEU A CA 1
ATOM 831 C C . LEU A 1 103 ? -0.080 -1.642 9.508 1.00 97.50 103 LEU A C 1
ATOM 833 O O . LEU A 1 103 ? 0.504 -2.672 9.846 1.00 97.50 103 LEU A O 1
ATOM 837 N N . VAL A 1 104 ? -0.636 -0.806 10.377 1.00 96.69 104 VAL A N 1
ATOM 838 C CA . VAL A 1 104 ? -0.606 -1.025 11.826 1.00 96.69 104 VAL A CA 1
ATOM 839 C C . VAL A 1 104 ? -2.007 -0.951 12.425 1.00 96.69 104 VAL A C 1
ATOM 841 O O . VAL A 1 104 ? -2.921 -0.377 11.822 1.00 96.69 104 VAL A O 1
ATOM 844 N N . SER A 1 105 ? -2.191 -1.523 13.611 1.00 95.12 105 SER A N 1
ATOM 845 C CA . SER A 1 105 ? -3.404 -1.311 14.398 1.00 95.12 105 SER A CA 1
ATOM 846 C C . SER A 1 105 ? -3.486 0.143 14.884 1.00 95.12 105 SER A C 1
ATOM 848 O O . SER A 1 105 ? -2.493 0.782 15.250 1.00 95.12 105 SER A O 1
ATOM 850 N N . GLY A 1 106 ? -4.690 0.707 14.855 1.00 93.75 106 GLY A N 1
ATOM 851 C CA . GLY A 1 106 ? -4.964 2.041 15.374 1.00 93.75 106 GLY A CA 1
ATOM 852 C C . GLY A 1 106 ? -5.052 2.082 16.892 1.00 93.75 106 GLY A C 1
ATOM 853 O O . GLY A 1 106 ? -4.806 1.104 17.594 1.00 93.75 106 GLY A O 1
ATOM 854 N N . ASN A 1 107 ? -5.403 3.255 17.410 1.00 92.00 107 ASN A N 1
ATOM 855 C CA . ASN A 1 107 ? -5.707 3.403 18.827 1.00 92.00 107 ASN A CA 1
ATOM 856 C C . ASN A 1 107 ? -7.108 2.853 19.116 1.00 92.00 107 ASN A C 1
ATOM 858 O O . ASN A 1 107 ? -8.021 3.040 18.308 1.00 92.00 107 ASN A O 1
ATOM 862 N N . PHE A 1 108 ? -7.269 2.228 20.278 1.00 87.31 108 PHE A N 1
ATOM 863 C CA . PHE A 1 108 ? -8.562 1.821 20.825 1.00 87.31 108 PHE A CA 1
ATOM 864 C C . PHE A 1 108 ? -9.201 2.965 21.627 1.00 87.31 108 PHE A C 1
ATOM 866 O O . PHE A 1 108 ? -8.547 3.968 21.922 1.00 87.31 108 PHE A O 1
ATOM 873 N N . GLY A 1 109 ? -10.477 2.805 21.979 1.00 86.00 109 GLY A N 1
ATOM 874 C CA . GLY A 1 109 ? -11.205 3.724 22.853 1.00 86.00 109 GLY A CA 1
ATOM 875 C C . GLY A 1 109 ? -12.220 4.599 22.121 1.00 86.00 109 GLY A C 1
ATOM 876 O O . GLY A 1 109 ? -12.827 4.203 21.125 1.00 86.00 109 GLY A O 1
ATOM 877 N N . SER A 1 110 ? -12.431 5.802 22.645 1.00 83.25 110 SER A N 1
ATOM 878 C CA . SER A 1 110 ? -13.404 6.765 22.132 1.00 83.25 110 SER A CA 1
ATOM 879 C C . SER A 1 110 ? -13.126 7.176 20.679 1.00 83.25 110 SER A C 1
ATOM 881 O O . SER A 1 110 ? -12.019 7.060 20.145 1.00 83.25 110 SER A O 1
ATOM 883 N N . VAL A 1 111 ? -14.132 7.759 20.017 1.00 80.25 111 VAL A N 1
ATOM 884 C CA . VAL A 1 111 ? -13.983 8.292 18.648 1.00 80.25 111 VAL A CA 1
ATOM 885 C C . VAL A 1 111 ? -12.838 9.308 18.555 1.00 80.25 111 VAL A C 1
ATOM 887 O O . VAL A 1 111 ? -12.151 9.370 17.536 1.00 80.25 111 VAL A O 1
ATOM 890 N N . VAL A 1 112 ? -12.603 10.087 19.613 1.00 82.62 112 VAL A N 1
ATOM 891 C CA . VAL A 1 112 ? -11.504 11.058 19.664 1.00 82.62 112 VAL A CA 1
ATOM 892 C C . VAL A 1 112 ? -10.153 10.345 19.722 1.00 82.62 112 VAL A C 1
ATOM 894 O O . VAL A 1 112 ? -9.250 10.704 18.971 1.00 82.62 112 VAL A O 1
ATOM 897 N N . GLU A 1 113 ? -10.011 9.316 20.556 1.0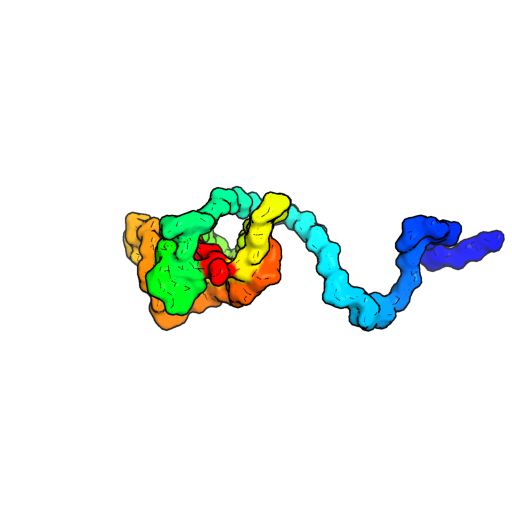0 83.25 113 GLU A N 1
ATOM 898 C CA . GLU A 1 113 ? -8.762 8.555 20.707 1.00 83.25 113 GLU A CA 1
ATOM 899 C C . GLU A 1 113 ? -8.408 7.773 19.444 1.00 83.25 113 GLU A C 1
ATOM 901 O O . GLU A 1 113 ? -7.278 7.862 18.960 1.00 83.25 113 GLU A O 1
ATOM 906 N N . THR A 1 114 ? -9.396 7.110 18.835 1.00 85.81 114 THR A N 1
ATOM 907 C CA . THR A 1 114 ? -9.216 6.361 17.578 1.00 85.81 114 THR A CA 1
ATOM 908 C C . THR A 1 114 ? -8.821 7.258 16.397 1.00 85.81 114 THR A C 1
ATOM 910 O O . THR A 1 114 ? -8.332 6.759 15.386 1.00 85.81 114 THR A O 1
ATOM 913 N N . ARG A 1 115 ? -9.023 8.583 16.496 1.00 87.88 115 ARG A N 1
ATOM 914 C CA . ARG A 1 115 ? -8.598 9.575 15.491 1.00 87.88 115 ARG A CA 1
ATOM 915 C C . ARG A 1 115 ? -7.213 10.166 15.749 1.00 87.88 115 ARG A C 1
ATOM 917 O O . ARG A 1 115 ? -6.687 10.862 14.881 1.00 87.88 115 ARG A O 1
ATOM 924 N N . ARG A 1 116 ? -6.626 9.943 16.929 1.00 89.69 116 ARG A N 1
ATOM 925 C CA . ARG A 1 116 ? -5.292 10.459 17.250 1.00 89.69 116 ARG A CA 1
ATOM 926 C C . ARG A 1 116 ? -4.227 9.727 16.443 1.00 89.69 116 ARG A C 1
ATOM 928 O O . ARG A 1 116 ? -4.355 8.549 16.125 1.00 89.69 116 ARG A O 1
ATOM 935 N N . ARG A 1 117 ? -3.139 10.444 16.169 1.00 91.31 117 ARG A N 1
ATOM 936 C CA . ARG A 1 117 ? -1.922 9.899 15.566 1.00 91.31 117 ARG A CA 1
ATOM 937 C C . ARG A 1 117 ? -1.396 8.733 16.412 1.00 91.31 117 ARG A C 1
ATOM 939 O O . ARG A 1 117 ? -1.306 8.852 17.633 1.00 91.31 117 ARG A O 1
ATOM 946 N N . LYS A 1 118 ? -1.013 7.635 15.765 1.00 92.94 118 LYS A N 1
ATOM 947 C CA . LYS A 1 118 ? -0.289 6.525 16.389 1.00 92.94 118 LYS A CA 1
ATOM 948 C C . LYS A 1 118 ? 1.148 6.982 16.650 1.00 92.94 118 LYS A C 1
ATOM 950 O O . LYS A 1 118 ? 1.845 7.395 15.721 1.00 92.94 118 LYS A O 1
ATOM 955 N N . LEU A 1 119 ? 1.561 6.998 17.917 1.00 92.25 119 LEU A N 1
ATOM 956 C CA . LEU A 1 119 ? 2.873 7.520 18.338 1.00 92.25 119 LEU A CA 1
ATOM 957 C C . LEU A 1 119 ? 3.872 6.430 18.716 1.00 92.25 119 LEU A C 1
ATOM 959 O O . LEU A 1 119 ? 5.074 6.683 18.705 1.00 92.25 119 LEU A O 1
ATOM 963 N N . TRP A 1 120 ? 3.369 5.249 19.049 1.00 90.00 120 TRP A N 1
ATOM 964 C CA . TRP A 1 120 ? 4.138 4.091 19.468 1.00 90.00 120 TRP A CA 1
ATOM 965 C C . TRP A 1 120 ? 3.586 2.859 18.758 1.00 90.00 120 TRP A C 1
ATOM 967 O O . TRP A 1 120 ? 2.407 2.844 18.405 1.00 90.00 120 TRP A O 1
ATOM 977 N N . LEU A 1 121 ? 4.455 1.884 18.515 1.00 90.50 121 LEU A N 1
ATOM 978 C CA . LEU A 1 121 ? 4.123 0.626 17.868 1.00 90.50 121 LEU A CA 1
ATOM 979 C C . LEU A 1 121 ? 4.529 -0.497 18.814 1.00 90.50 121 LEU A C 1
ATOM 981 O O . LEU A 1 121 ? 5.719 -0.663 19.079 1.00 90.50 121 LEU A O 1
ATOM 985 N N . GLY A 1 122 ? 3.537 -1.201 19.343 1.00 88.38 122 GLY A N 1
ATOM 986 C CA . GLY A 1 122 ? 3.750 -2.346 20.211 1.00 88.38 122 GLY A CA 1
ATOM 987 C C . GLY A 1 122 ? 3.935 -3.654 19.468 1.00 88.38 122 GLY A C 1
ATOM 988 O O . GLY A 1 122 ? 3.724 -3.755 18.255 1.00 88.38 122 GLY A O 1
ATOM 989 N N . ASP A 1 123 ? 4.279 -4.680 20.237 1.00 87.81 123 ASP A N 1
ATOM 990 C CA . ASP A 1 123 ? 4.364 -6.045 19.738 1.00 87.81 123 ASP A CA 1
ATOM 991 C C . ASP A 1 123 ? 2.996 -6.499 19.209 1.00 87.81 123 ASP A C 1
ATOM 993 O O . ASP A 1 123 ? 1.963 -6.326 19.856 1.00 87.81 123 ASP A O 1
ATOM 997 N N . GLY A 1 124 ? 2.981 -7.049 17.993 1.00 90.19 124 GLY A N 1
ATOM 998 C CA . GLY A 1 124 ? 1.755 -7.495 17.321 1.00 90.19 124 GLY A CA 1
ATOM 999 C C . GLY A 1 124 ? 0.889 -6.379 16.720 1.00 90.19 124 GLY A C 1
ATOM 1000 O O . GLY A 1 124 ? -0.108 -6.676 16.068 1.00 90.19 124 GLY A O 1
ATOM 1001 N N . GLU A 1 125 ? 1.259 -5.105 16.877 1.00 93.25 125 GLU A N 1
ATOM 1002 C CA . GLU A 1 125 ? 0.528 -3.990 16.261 1.00 93.25 125 GLU A CA 1
ATOM 1003 C C . GLU A 1 125 ? 0.937 -3.736 14.803 1.00 93.25 125 GLU A C 1
ATOM 1005 O O . GLU A 1 125 ? 0.199 -3.086 14.062 1.00 93.25 125 GLU A O 1
ATOM 1010 N N . LEU A 1 126 ? 2.094 -4.251 14.370 1.00 95.38 126 LEU A N 1
ATOM 1011 C CA . LEU A 1 126 ? 2.488 -4.274 12.963 1.00 95.38 126 LEU A CA 1
ATOM 1012 C C . LEU A 1 126 ? 1.788 -5.434 12.256 1.00 95.38 126 LEU A C 1
ATOM 1014 O O . LEU A 1 126 ? 2.118 -6.595 12.474 1.00 95.38 126 LEU A O 1
ATOM 1018 N N . LEU A 1 127 ? 0.838 -5.107 11.387 1.00 96.00 127 LEU A N 1
ATOM 1019 C CA . LEU A 1 127 ? -0.012 -6.096 10.727 1.00 96.00 127 LEU A CA 1
ATOM 1020 C C . LEU A 1 127 ? 0.533 -6.502 9.358 1.00 96.00 127 LEU A C 1
ATOM 1022 O O . LEU A 1 127 ? 0.425 -7.658 8.963 1.00 96.00 127 LEU A O 1
ATOM 1026 N N . ALA A 1 128 ? 1.102 -5.548 8.622 1.00 97.12 128 ALA A N 1
ATOM 1027 C CA . ALA A 1 128 ? 1.760 -5.807 7.350 1.00 97.12 128 ALA A CA 1
ATOM 1028 C C . ALA A 1 128 ? 2.798 -4.728 7.038 1.00 97.12 128 ALA A C 1
ATOM 1030 O O . ALA A 1 128 ? 2.674 -3.571 7.451 1.00 97.12 128 ALA A O 1
ATOM 1031 N N . HIS A 1 129 ? 3.810 -5.103 6.259 1.00 97.19 129 HIS A N 1
ATOM 1032 C CA . HIS A 1 129 ? 4.900 -4.212 5.885 1.00 97.19 129 HIS A CA 1
ATOM 1033 C C . HIS A 1 129 ? 5.368 -4.505 4.462 1.00 97.19 129 HIS A C 1
ATOM 1035 O O . HIS A 1 129 ? 5.964 -5.546 4.189 1.00 97.19 129 HIS A O 1
ATOM 1041 N N . ALA A 1 130 ? 5.130 -3.562 3.550 1.00 97.44 130 ALA A N 1
ATOM 1042 C CA . ALA A 1 130 ? 5.825 -3.558 2.274 1.00 97.44 130 ALA A CA 1
ATOM 1043 C C . ALA A 1 130 ? 7.243 -3.050 2.530 1.00 97.44 130 ALA A C 1
ATOM 1045 O O . ALA A 1 130 ? 7.443 -1.851 2.761 1.00 97.44 130 ALA A O 1
ATOM 1046 N N . GLN A 1 131 ? 8.195 -3.988 2.524 1.00 95.94 131 GLN A N 1
ATOM 1047 C CA . GLN A 1 131 ? 9.607 -3.710 2.766 1.00 95.94 131 GLN A CA 1
ATOM 1048 C C . GLN A 1 131 ? 10.106 -2.565 1.876 1.00 95.94 131 GLN A C 1
ATOM 1050 O O . GLN A 1 131 ? 9.678 -2.464 0.719 1.00 95.94 131 GLN A O 1
ATOM 1055 N N . PRO A 1 132 ? 10.992 -1.700 2.402 1.00 96.19 132 PRO A N 1
ATOM 1056 C CA . PRO A 1 132 ? 11.452 -0.533 1.676 1.00 96.19 132 PRO A CA 1
ATOM 1057 C C . PRO A 1 132 ? 12.218 -0.956 0.423 1.00 96.19 132 PRO A C 1
ATOM 1059 O O . PRO A 1 132 ? 13.130 -1.779 0.490 1.00 96.19 132 PRO A O 1
ATOM 1062 N N . LYS A 1 133 ? 11.851 -0.388 -0.726 1.00 95.88 133 LYS A N 1
ATOM 1063 C CA . LYS A 1 133 ? 12.493 -0.675 -2.013 1.00 95.88 133 LYS A CA 1
ATOM 1064 C C . LYS A 1 133 ? 12.752 0.617 -2.776 1.00 95.88 133 LYS A C 1
ATOM 1066 O O . LYS A 1 133 ? 11.940 1.542 -2.737 1.00 95.88 133 LYS A O 1
ATOM 1071 N N . HIS A 1 134 ? 13.869 0.661 -3.497 1.00 95.31 134 HIS A N 1
ATOM 1072 C CA . HIS A 1 134 ? 14.198 1.749 -4.415 1.00 95.31 134 HIS A CA 1
ATOM 1073 C C . HIS A 1 134 ? 13.433 1.567 -5.733 1.00 95.31 134 HIS A C 1
ATOM 1075 O O . HIS A 1 134 ? 13.961 1.079 -6.727 1.00 95.31 134 HIS A O 1
ATOM 1081 N N . VAL A 1 135 ? 12.133 1.859 -5.697 1.00 93.06 135 VAL A N 1
ATOM 1082 C CA . VAL A 1 135 ? 11.192 1.615 -6.798 1.00 93.06 135 VAL A CA 1
ATOM 1083 C C . VAL A 1 135 ? 10.129 2.700 -6.833 1.00 93.06 135 VAL A C 1
ATOM 1085 O O . VAL A 1 135 ? 9.783 3.282 -5.809 1.00 93.06 135 VAL A O 1
ATOM 1088 N N . ARG A 1 136 ? 9.523 2.936 -7.998 1.00 91.56 136 ARG A N 1
ATOM 1089 C CA . ARG A 1 136 ? 8.450 3.935 -8.146 1.00 91.56 136 ARG A CA 1
ATOM 1090 C C . ARG A 1 136 ? 7.164 3.584 -7.397 1.00 91.56 136 ARG A C 1
ATOM 1092 O O . ARG A 1 136 ? 6.370 4.475 -7.100 1.00 91.56 136 ARG A O 1
ATOM 1099 N N . ARG A 1 137 ? 6.943 2.302 -7.105 1.00 94.38 137 ARG A N 1
ATOM 1100 C CA . ARG A 1 137 ? 5.706 1.815 -6.502 1.00 94.38 137 ARG A CA 1
ATOM 1101 C C . ARG A 1 137 ? 5.958 0.659 -5.546 1.00 94.38 137 ARG A C 1
ATOM 1103 O O . ARG A 1 137 ? 6.637 -0.298 -5.903 1.00 94.38 137 ARG A O 1
ATOM 1110 N N . VAL A 1 138 ? 5.324 0.717 -4.380 1.00 96.06 138 VAL A N 1
ATOM 1111 C CA . VAL A 1 138 ? 5.189 -0.417 -3.456 1.00 96.06 138 VAL A CA 1
ATOM 1112 C C . VAL A 1 138 ? 3.718 -0.640 -3.134 1.00 96.06 138 VAL A C 1
ATOM 1114 O O . VAL A 1 138 ? 2.949 0.319 -3.035 1.00 96.06 138 VAL A O 1
ATOM 1117 N N . SER A 1 139 ? 3.329 -1.903 -2.977 1.00 95.50 139 SER A N 1
ATOM 1118 C CA . SER A 1 139 ? 1.947 -2.293 -2.706 1.00 95.50 139 SER A CA 1
ATOM 1119 C C . SER A 1 139 ? 1.870 -3.314 -1.578 1.00 95.50 139 SER A C 1
ATOM 1121 O O . SER A 1 139 ? 2.786 -4.114 -1.392 1.00 95.50 139 SER A O 1
ATOM 1123 N N . LEU A 1 140 ? 0.749 -3.288 -0.864 1.00 95.31 140 LEU A N 1
ATOM 1124 C CA . LEU A 1 140 ? 0.293 -4.321 0.054 1.00 95.31 140 LEU A CA 1
ATOM 1125 C C . LEU A 1 140 ? -1.055 -4.841 -0.428 1.00 95.31 140 LEU A C 1
ATOM 1127 O O . LEU A 1 140 ? -1.980 -4.048 -0.594 1.00 95.31 140 LEU A O 1
ATOM 1131 N N . ASP A 1 141 ? -1.167 -6.155 -0.586 1.00 94.31 141 ASP A N 1
ATOM 1132 C CA . ASP A 1 141 ? -2.445 -6.834 -0.775 1.00 94.31 141 ASP A CA 1
ATOM 1133 C C . ASP A 1 141 ? -2.881 -7.428 0.562 1.00 94.31 141 ASP A C 1
ATOM 1135 O O . ASP A 1 141 ? -2.142 -8.176 1.201 1.00 94.31 141 ASP A O 1
ATOM 1139 N N . LEU A 1 142 ? -4.066 -7.035 1.018 1.00 94.31 142 LEU A N 1
ATOM 1140 C CA . LEU A 1 142 ? -4.532 -7.261 2.378 1.00 94.31 142 LEU A CA 1
ATOM 1141 C C . LEU A 1 142 ? -5.929 -7.872 2.362 1.00 94.31 142 LEU A C 1
ATOM 1143 O O . LEU A 1 142 ? -6.788 -7.465 1.578 1.00 94.31 142 LEU A O 1
ATOM 1147 N N . LEU A 1 143 ? -6.167 -8.798 3.288 1.00 96.19 143 LEU A N 1
ATOM 1148 C CA . LEU A 1 143 ? -7.495 -9.287 3.633 1.00 96.19 143 LEU A CA 1
ATOM 1149 C C . LEU A 1 143 ? -7.805 -8.842 5.062 1.00 96.19 143 LEU A C 1
ATOM 1151 O O . LEU A 1 143 ? -7.232 -9.365 6.015 1.00 96.19 143 LEU A O 1
ATOM 1155 N N . LEU A 1 144 ? -8.670 -7.840 5.208 1.00 96.25 144 LEU A N 1
ATOM 1156 C CA . LEU A 1 144 ? -8.943 -7.206 6.496 1.00 96.25 144 LEU A CA 1
ATOM 1157 C C . LEU A 1 144 ? -10.298 -7.620 7.063 1.00 96.25 144 LEU A C 1
ATOM 1159 O O . LEU A 1 144 ? -11.268 -7.834 6.331 1.00 96.25 144 LEU A O 1
ATOM 1163 N N . GLN A 1 145 ? -10.358 -7.674 8.391 1.00 96.62 145 GLN A N 1
ATOM 1164 C CA . GLN A 1 145 ? -11.588 -7.894 9.142 1.00 96.62 145 GLN A CA 1
ATOM 1165 C C . GLN A 1 145 ? -12.110 -6.570 9.718 1.00 96.62 145 GLN A C 1
ATOM 1167 O O . GLN A 1 145 ? -11.349 -5.618 9.885 1.00 96.62 145 GLN A O 1
ATOM 1172 N N . PRO A 1 146 ? -13.406 -6.471 10.037 1.00 96.00 146 PRO A N 1
ATOM 1173 C CA . PRO A 1 146 ? -13.922 -5.406 10.870 1.00 96.00 146 PRO A CA 1
ATOM 1174 C C . PRO A 1 146 ? -13.207 -5.401 12.215 1.00 96.00 146 PRO A C 1
ATOM 1176 O O . PRO A 1 146 ? -12.945 -6.449 12.800 1.00 96.00 146 PRO A O 1
ATOM 1179 N N . SER A 1 147 ? -12.902 -4.206 12.700 1.00 92.12 147 SER A N 1
ATOM 1180 C CA . SER A 1 147 ? -12.217 -3.994 13.969 1.00 92.12 147 SER A CA 1
ATOM 1181 C C . SER A 1 147 ? -12.786 -2.751 14.643 1.00 92.12 147 SER A C 1
ATOM 1183 O O . SER A 1 147 ? -13.149 -1.781 13.970 1.00 92.12 147 SER A O 1
ATOM 1185 N N . GLU A 1 148 ? -12.858 -2.774 15.975 1.00 88.50 148 GLU A N 1
ATOM 1186 C CA . GLU A 1 148 ? -13.254 -1.610 16.774 1.00 88.50 148 GLU A CA 1
ATOM 1187 C C . GLU A 1 148 ? -12.249 -0.460 16.606 1.00 88.50 148 GLU A C 1
ATOM 1189 O O . GLU A 1 148 ? -12.628 0.693 16.363 1.00 88.50 148 GLU A O 1
ATOM 1194 N N . ALA A 1 149 ? -10.952 -0.783 16.652 1.00 91.38 149 ALA A N 1
ATOM 1195 C CA . ALA A 1 149 ? -9.891 0.146 16.290 1.00 91.38 149 ALA A CA 1
ATOM 1196 C C . ALA A 1 149 ? -9.740 0.217 14.760 1.00 91.38 149 ALA A C 1
ATOM 1198 O O . ALA A 1 149 ? -9.762 -0.820 14.091 1.00 91.38 149 ALA A O 1
ATOM 1199 N N . PRO A 1 150 ? -9.551 1.416 14.180 1.00 94.81 150 PRO A N 1
ATOM 1200 C CA . PRO A 1 150 ? -9.237 1.534 12.762 1.00 94.81 150 PRO A CA 1
ATOM 1201 C C . PRO A 1 150 ? -7.869 0.914 12.465 1.00 94.81 150 PRO A C 1
ATOM 1203 O O . PRO A 1 150 ? -7.005 0.847 13.334 1.00 94.81 150 PRO A O 1
ATOM 1206 N N . TYR A 1 151 ? -7.637 0.544 11.214 1.00 96.50 151 TYR A N 1
ATOM 1207 C CA . TYR A 1 151 ? -6.286 0.306 10.721 1.00 96.50 151 TYR A CA 1
ATOM 1208 C C . TYR A 1 151 ? -5.615 1.637 10.386 1.00 96.50 151 TYR A C 1
ATOM 1210 O O . TYR A 1 151 ? -6.292 2.612 10.048 1.00 96.50 151 TYR A O 1
ATOM 1218 N N . VAL A 1 152 ? -4.287 1.686 10.447 1.00 97.38 152 VAL A N 1
ATOM 1219 C CA . VAL A 1 152 ? -3.509 2.872 10.084 1.00 97.38 152 VAL A CA 1
ATOM 1220 C C . VAL A 1 152 ? -2.512 2.510 8.996 1.00 97.38 152 VAL A C 1
ATOM 1222 O O . VAL A 1 152 ? -1.635 1.673 9.193 1.00 97.38 152 VAL A O 1
ATOM 1225 N N . LEU A 1 153 ? -2.646 3.166 7.848 1.00 97.25 153 LEU A N 1
ATOM 1226 C CA . LEU A 1 153 ? -1.666 3.119 6.772 1.00 97.25 153 LEU A CA 1
ATOM 1227 C C . LEU A 1 153 ? -0.634 4.221 6.991 1.00 97.25 153 LEU A C 1
ATOM 1229 O O . LEU A 1 153 ? -0.993 5.390 7.160 1.00 97.25 153 LEU A O 1
ATOM 1233 N N . VAL A 1 154 ? 0.642 3.846 6.973 1.00 97.62 154 VAL A N 1
ATOM 1234 C CA . VAL A 1 154 ? 1.762 4.768 7.178 1.00 97.62 154 VAL A CA 1
ATOM 1235 C C . VAL A 1 154 ? 2.762 4.594 6.038 1.00 97.62 154 VAL A C 1
ATOM 1237 O O . VAL A 1 154 ? 3.602 3.690 6.083 1.00 97.62 154 VAL A O 1
ATOM 1240 N N . PRO A 1 155 ? 2.667 5.410 4.977 1.00 97.56 155 PRO A N 1
ATOM 1241 C CA . PRO A 1 155 ? 3.677 5.440 3.936 1.00 97.56 155 PRO A CA 1
ATOM 1242 C C . PRO A 1 155 ? 4.932 6.126 4.493 1.00 97.56 155 PRO A C 1
ATOM 1244 O O . PRO A 1 155 ? 4.852 7.081 5.272 1.00 97.56 155 PRO A O 1
ATOM 1247 N N . TYR A 1 156 ? 6.108 5.688 4.075 1.00 97.38 156 TYR A N 1
ATOM 1248 C CA . TYR A 1 156 ? 7.345 6.359 4.455 1.00 97.38 156 TYR A CA 1
ATOM 1249 C C . TYR A 1 156 ? 8.376 6.301 3.333 1.00 97.38 156 TYR A C 1
ATOM 1251 O O . TYR A 1 156 ? 8.335 5.424 2.469 1.00 97.38 156 TYR A O 1
ATOM 1259 N N . CYS A 1 157 ? 9.326 7.230 3.380 1.00 95.62 157 CYS A N 1
ATOM 1260 C CA . CYS A 1 157 ? 10.509 7.218 2.535 1.00 95.62 157 CYS A CA 1
ATOM 1261 C C . CYS A 1 157 ? 11.777 7.090 3.385 1.00 95.62 157 CYS A C 1
ATOM 1263 O O . CYS A 1 157 ? 11.818 7.504 4.546 1.00 95.62 157 CYS A O 1
ATOM 1265 N N . ILE A 1 158 ? 12.814 6.511 2.795 1.00 92.25 158 ILE A N 1
ATOM 1266 C CA . ILE A 1 158 ? 14.179 6.503 3.301 1.00 92.25 158 ILE A CA 1
ATOM 1267 C C . ILE A 1 158 ? 14.989 7.326 2.291 1.00 92.25 158 ILE A C 1
ATOM 1269 O O . ILE A 1 158 ? 15.057 6.915 1.128 1.00 92.25 158 ILE A O 1
ATOM 1273 N N . PRO A 1 159 ? 15.495 8.506 2.694 1.00 74.31 159 PRO A N 1
ATOM 1274 C CA . PRO A 1 159 ? 16.416 9.274 1.868 1.00 74.31 159 PRO A CA 1
ATOM 1275 C C . PRO A 1 159 ? 17.755 8.551 1.722 1.00 74.31 159 PRO A C 1
ATOM 1277 O O . PRO A 1 159 ? 18.127 7.807 2.664 1.00 74.31 159 PRO A O 1
#

Secondary structure (DSSP, 8-state):
----HHHHHTT----SSS-----HHHHHHH-----------S----------TTT---STTSTTGGGS--EEE---STTEEEEEEEE----TT-PPPEEEEEEEE---SSHHHHTSPP----TT-EEEEEEEEESSEEEEEEEE---SSPEEEEEEEE-

Radius of gyration: 22.21 Å; chains: 1; bounding box: 34×41×73 Å